Protein AF-A0A170YD38-F1 (afdb_monomer_lite)

Structure (mmCIF, N/CA/C/O backbone):
data_AF-A0A170YD38-F1
#
_entry.id   AF-A0A170YD38-F1
#
loop_
_atom_site.group_PDB
_atom_site.id
_atom_site.type_symbol
_atom_site.label_atom_id
_atom_site.label_alt_id
_atom_site.label_comp_id
_atom_site.label_asym_id
_atom_site.label_entity_id
_atom_site.label_seq_id
_atom_site.pdbx_PDB_ins_code
_atom_site.Cartn_x
_atom_site.Cartn_y
_atom_site.Cartn_z
_atom_site.occupancy
_atom_site.B_iso_or_equiv
_atom_site.auth_seq_id
_atom_site.auth_comp_id
_atom_site.auth_asym_id
_atom_site.auth_atom_id
_atom_site.pdbx_PDB_model_num
ATOM 1 N N . MET A 1 1 ? 5.095 10.620 -11.939 1.00 57.50 1 MET A N 1
ATOM 2 C CA . MET A 1 1 ? 5.294 9.321 -12.625 1.00 57.50 1 MET A CA 1
ATOM 3 C C . MET A 1 1 ? 4.925 9.382 -14.104 1.00 57.50 1 MET A C 1
ATOM 5 O O . MET A 1 1 ? 5.671 8.844 -14.904 1.00 57.50 1 MET A O 1
ATOM 9 N N . MET A 1 2 ? 3.848 10.088 -14.471 1.00 63.25 2 MET A N 1
ATOM 10 C CA . MET A 1 2 ? 3.432 10.281 -15.870 1.00 63.25 2 MET A CA 1
ATOM 11 C C . MET A 1 2 ? 4.512 10.946 -16.748 1.00 63.25 2 MET A C 1
ATOM 13 O O . MET A 1 2 ? 4.689 10.558 -17.889 1.00 63.25 2 MET A O 1
ATOM 17 N N . THR A 1 3 ? 5.311 11.867 -16.200 1.00 78.94 3 THR A N 1
ATOM 18 C CA . THR A 1 3 ? 6.360 12.584 -16.951 1.00 78.94 3 THR A CA 1
ATOM 19 C C . THR A 1 3 ? 7.497 11.691 -17.452 1.00 78.94 3 THR A C 1
ATOM 21 O O . THR A 1 3 ? 7.940 11.867 -18.578 1.00 78.94 3 THR A O 1
ATOM 24 N N . PHE A 1 4 ? 7.947 10.718 -16.652 1.00 82.25 4 PHE A N 1
ATOM 25 C CA . PHE A 1 4 ? 9.007 9.791 -17.064 1.00 82.25 4 PHE A CA 1
ATOM 26 C C . PHE A 1 4 ? 8.512 8.801 -18.119 1.00 82.25 4 PHE A C 1
ATOM 28 O O . PHE A 1 4 ? 9.213 8.553 -19.086 1.00 82.25 4 PHE A O 1
ATOM 35 N N . GLU A 1 5 ? 7.313 8.240 -17.942 1.00 81.56 5 GLU A N 1
ATOM 36 C CA . GLU A 1 5 ? 6.739 7.271 -18.888 1.00 81.56 5 GLU A CA 1
ATOM 37 C C . GLU A 1 5 ? 6.519 7.915 -20.266 1.00 81.56 5 GLU A C 1
ATOM 39 O O . GLU A 1 5 ? 6.901 7.341 -21.283 1.00 81.56 5 GLU A O 1
ATOM 44 N N . THR A 1 6 ? 5.982 9.141 -20.297 1.00 85.75 6 THR A N 1
ATOM 45 C CA . THR A 1 6 ? 5.785 9.900 -21.541 1.00 85.75 6 THR A CA 1
ATOM 46 C C . THR A 1 6 ? 7.111 10.250 -22.215 1.00 85.75 6 THR A C 1
ATOM 48 O O . THR A 1 6 ? 7.261 10.051 -23.419 1.00 85.75 6 THR A O 1
ATOM 51 N N . ASP A 1 7 ? 8.086 10.746 -21.452 1.00 87.50 7 ASP A N 1
ATOM 52 C CA . ASP A 1 7 ? 9.405 11.090 -21.990 1.00 87.50 7 ASP A CA 1
ATOM 53 C C . ASP A 1 7 ? 10.145 9.844 -22.503 1.00 87.50 7 ASP A C 1
ATOM 55 O O . ASP A 1 7 ? 10.695 9.834 -23.605 1.00 87.50 7 ASP A O 1
ATOM 59 N N . PHE A 1 8 ? 10.077 8.742 -21.754 1.00 88.88 8 PHE A N 1
ATOM 60 C CA . PHE A 1 8 ? 10.673 7.468 -22.133 1.00 88.88 8 PHE A CA 1
ATOM 61 C C . PHE A 1 8 ? 10.042 6.877 -23.399 1.00 88.88 8 PHE A C 1
ATOM 63 O O . PHE A 1 8 ? 10.770 6.365 -24.249 1.00 88.88 8 PHE A O 1
ATOM 70 N N . ALA A 1 9 ? 8.720 6.989 -23.570 1.00 88.38 9 ALA A N 1
ATOM 71 C CA . ALA A 1 9 ? 8.040 6.608 -24.807 1.00 88.38 9 ALA A CA 1
ATOM 72 C C . ALA A 1 9 ? 8.548 7.436 -25.999 1.00 88.38 9 ALA A C 1
ATOM 74 O O . ALA A 1 9 ? 9.014 6.871 -26.985 1.00 88.38 9 ALA A O 1
ATOM 75 N N . ALA A 1 10 ? 8.606 8.763 -25.861 1.00 89.75 10 ALA A N 1
ATOM 76 C CA . ALA A 1 10 ? 9.134 9.634 -26.910 1.00 89.75 10 ALA A CA 1
ATOM 77 C C . ALA A 1 10 ? 10.616 9.354 -27.233 1.00 89.75 10 ALA A C 1
ATOM 79 O O . ALA A 1 10 ? 11.068 9.528 -28.365 1.00 89.75 10 ALA A O 1
ATOM 80 N N . HIS A 1 11 ? 11.420 8.963 -26.241 1.00 88.69 11 HIS A N 1
ATOM 81 C CA . HIS A 1 11 ? 12.806 8.540 -26.451 1.00 88.69 11 HIS A CA 1
ATOM 82 C C . HIS A 1 11 ? 12.909 7.182 -27.153 1.00 88.69 11 HIS A C 1
ATOM 84 O O . HIS A 1 11 ? 13.790 7.010 -27.997 1.00 88.69 11 HIS A O 1
ATOM 90 N N . ARG A 1 12 ? 12.017 6.238 -26.840 1.00 91.56 12 ARG A N 1
ATOM 91 C CA . ARG A 1 12 ? 11.933 4.935 -27.508 1.00 91.56 12 ARG A CA 1
ATOM 92 C C . ARG A 1 12 ? 11.621 5.100 -28.993 1.00 91.56 12 ARG A C 1
ATOM 94 O O . ARG A 1 12 ? 12.349 4.534 -29.803 1.00 91.56 12 ARG A O 1
ATOM 101 N N . ASP A 1 13 ? 10.622 5.910 -29.327 1.00 92.75 13 ASP A N 1
ATOM 102 C CA . ASP A 1 13 ? 10.208 6.153 -30.714 1.00 92.75 13 ASP A CA 1
ATOM 103 C C . ASP A 1 13 ? 11.355 6.771 -31.523 1.00 92.75 13 ASP A C 1
ATOM 105 O O . ASP A 1 13 ? 11.766 6.231 -32.546 1.00 92.75 13 ASP A O 1
ATOM 109 N N . ARG A 1 14 ? 12.005 7.808 -30.977 1.00 92.69 14 ARG A N 1
ATOM 110 C CA . ARG A 1 14 ? 13.194 8.419 -31.597 1.00 92.69 14 ARG A CA 1
ATOM 111 C C . ARG A 1 14 ? 14.325 7.420 -31.839 1.00 92.69 14 ARG A C 1
ATOM 113 O O . ARG A 1 14 ? 15.020 7.502 -32.847 1.00 92.69 14 ARG A O 1
ATOM 120 N N . CYS A 1 15 ? 14.561 6.495 -30.912 1.00 92.19 15 CYS A N 1
ATOM 121 C CA . CYS A 1 15 ? 15.596 5.481 -31.099 1.00 92.19 15 CYS A CA 1
ATOM 122 C C . CYS A 1 15 ? 15.209 4.446 -32.158 1.00 92.19 15 CYS A C 1
ATOM 124 O O . CYS A 1 15 ? 16.097 3.978 -32.870 1.00 92.19 15 CYS A O 1
ATOM 126 N N . ALA A 1 16 ? 13.922 4.108 -32.277 1.00 92.88 16 ALA A N 1
ATOM 127 C CA . ALA A 1 16 ? 13.419 3.253 -33.346 1.00 92.88 16 ALA A CA 1
ATOM 128 C C . ALA A 1 16 ? 13.631 3.914 -34.716 1.00 92.88 16 ALA A C 1
ATOM 130 O O . ALA A 1 16 ? 14.197 3.281 -35.606 1.00 92.88 16 ALA A O 1
ATOM 131 N N . ASP A 1 17 ? 13.317 5.207 -34.844 1.00 94.94 17 ASP A N 1
ATOM 132 C CA . ASP A 1 17 ? 13.556 5.982 -36.068 1.00 94.94 17 ASP A CA 1
ATOM 133 C C . ASP A 1 17 ? 15.047 6.020 -36.444 1.00 94.94 17 ASP A C 1
ATOM 135 O O . ASP A 1 17 ? 15.417 5.815 -37.602 1.00 94.94 17 ASP A O 1
ATOM 139 N N . ILE A 1 18 ? 15.931 6.232 -35.459 1.00 93.88 18 ILE A N 1
ATOM 140 C CA . ILE A 1 18 ? 17.389 6.221 -35.666 1.00 93.88 18 ILE A CA 1
ATOM 141 C C . ILE A 1 18 ? 17.870 4.843 -36.136 1.00 93.88 18 ILE A C 1
ATOM 143 O O . ILE A 1 18 ? 18.714 4.768 -3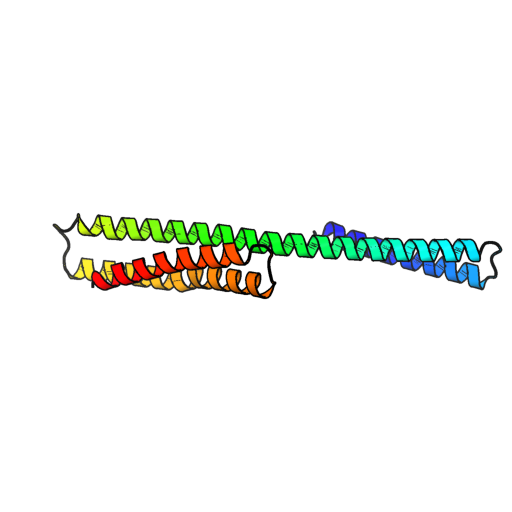7.031 1.00 93.88 18 ILE A O 1
ATOM 147 N N . CYS A 1 19 ? 17.351 3.758 -35.552 1.00 93.38 19 CYS A N 1
ATOM 148 C CA . CYS A 1 19 ? 17.713 2.403 -35.968 1.00 93.38 19 CYS A CA 1
ATOM 149 C C . CYS A 1 19 ? 17.228 2.112 -37.395 1.00 93.38 19 CYS A C 1
ATOM 151 O O . CYS A 1 19 ? 18.017 1.627 -38.200 1.00 93.38 19 CYS A O 1
ATOM 153 N N . ALA A 1 20 ? 15.998 2.498 -37.747 1.00 94.69 20 ALA A N 1
ATOM 154 C CA . ALA A 1 20 ? 15.450 2.333 -39.096 1.00 94.69 20 ALA A CA 1
ATOM 155 C C . ALA A 1 20 ? 16.240 3.128 -40.157 1.00 94.69 20 ALA A C 1
ATOM 157 O O . ALA A 1 20 ? 16.533 2.634 -41.253 1.00 94.69 20 ALA A O 1
ATOM 158 N N . ALA A 1 21 ? 16.656 4.353 -39.823 1.00 94.69 21 ALA A N 1
ATOM 159 C CA . ALA A 1 21 ? 17.553 5.136 -40.670 1.00 94.69 21 ALA A CA 1
ATOM 160 C C . ALA A 1 21 ? 18.933 4.463 -40.812 1.00 94.69 21 ALA A C 1
ATOM 162 O O . ALA A 1 21 ? 19.493 4.413 -41.908 1.00 94.69 21 ALA A O 1
ATOM 163 N N . GLY A 1 22 ? 19.467 3.903 -39.722 1.00 93.81 22 GLY A N 1
ATOM 164 C CA . GLY A 1 22 ? 20.710 3.131 -39.723 1.00 93.81 22 GLY A CA 1
ATOM 165 C C . GLY A 1 22 ? 20.642 1.890 -40.618 1.00 93.81 22 GLY A C 1
ATOM 166 O O . GLY A 1 22 ? 21.544 1.665 -41.423 1.00 93.81 22 GLY A O 1
ATOM 167 N N . GLU A 1 23 ? 19.551 1.131 -40.546 1.00 93.69 23 GLU A N 1
ATOM 168 C CA . GLU A 1 23 ? 19.288 -0.032 -41.403 1.00 93.69 23 GLU A CA 1
ATOM 169 C C . GLU A 1 23 ? 19.236 0.351 -42.886 1.00 93.69 23 GLU A C 1
ATOM 171 O O . GLU A 1 23 ? 19.821 -0.335 -43.726 1.00 93.69 23 GLU A O 1
ATOM 176 N N . SER A 1 24 ? 18.630 1.496 -43.209 1.00 95.56 24 SER A N 1
ATOM 177 C CA . SER A 1 24 ? 18.599 2.024 -44.578 1.00 95.56 24 SER A CA 1
ATOM 178 C C . SER A 1 24 ? 20.005 2.349 -45.107 1.00 95.56 24 SER A C 1
ATOM 180 O O . SER A 1 24 ? 20.323 2.047 -46.259 1.00 95.56 24 SER A O 1
ATOM 182 N N . LEU A 1 25 ? 20.885 2.911 -44.268 1.00 94.06 25 LEU A N 1
ATOM 183 C CA . LEU A 1 25 ? 22.288 3.168 -44.628 1.00 94.06 25 LEU A CA 1
ATOM 184 C C . LEU A 1 25 ? 23.080 1.869 -44.829 1.00 94.06 25 LEU A C 1
ATOM 186 O O . LEU A 1 25 ? 23.905 1.783 -45.741 1.00 94.06 25 LEU A O 1
ATOM 190 N N . ILE A 1 26 ? 22.824 0.852 -44.005 1.00 93.81 26 ILE A N 1
ATOM 191 C CA . ILE A 1 26 ? 23.432 -0.476 -44.151 1.00 93.81 26 ILE A CA 1
ATOM 192 C C . ILE A 1 26 ? 22.991 -1.116 -45.476 1.00 93.81 26 ILE A C 1
ATOM 194 O O . ILE A 1 26 ? 23.836 -1.600 -46.231 1.00 93.81 26 ILE A O 1
ATOM 198 N N . ALA A 1 27 ? 21.697 -1.049 -45.809 1.00 93.81 27 ALA A N 1
ATOM 199 C CA . ALA A 1 27 ? 21.154 -1.555 -47.071 1.00 93.81 27 ALA A CA 1
ATOM 200 C C . ALA A 1 27 ? 21.757 -0.848 -48.300 1.00 93.81 27 ALA A C 1
ATOM 202 O O . ALA A 1 27 ? 22.013 -1.485 -49.323 1.00 93.81 27 ALA A O 1
ATOM 203 N N . ALA A 1 28 ? 22.075 0.445 -48.178 1.00 94.88 28 ALA A N 1
ATOM 204 C CA . ALA A 1 28 ? 22.780 1.226 -49.195 1.00 94.88 28 ALA A CA 1
ATOM 205 C C . ALA A 1 28 ? 24.293 0.919 -49.298 1.00 94.88 28 ALA A C 1
ATOM 207 O O . ALA A 1 28 ? 25.014 1.634 -49.993 1.00 94.88 28 ALA A O 1
ATOM 208 N N . LYS A 1 29 ? 24.786 -0.135 -48.627 1.00 92.25 29 LYS A N 1
ATOM 209 C CA . LYS A 1 29 ? 26.201 -0.552 -48.585 1.00 92.25 29 LYS A CA 1
ATOM 210 C C . LYS A 1 29 ? 27.143 0.548 -48.079 1.00 92.25 29 LYS A C 1
ATOM 212 O O . LYS A 1 29 ? 28.238 0.737 -48.609 1.00 92.25 29 LYS A O 1
ATOM 217 N N . ASN A 1 30 ? 26.728 1.279 -47.043 1.00 91.56 30 ASN A N 1
ATOM 218 C CA . ASN A 1 30 ? 27.585 2.272 -46.404 1.00 91.56 30 ASN A CA 1
ATOM 219 C C . ASN A 1 30 ? 28.895 1.638 -45.887 1.00 91.56 30 ASN A C 1
ATOM 221 O O . ASN A 1 30 ? 28.888 0.561 -45.295 1.00 91.56 30 ASN A O 1
ATOM 225 N N . HIS A 1 31 ? 30.017 2.342 -46.055 1.00 92.31 31 HIS A N 1
ATOM 226 C CA . HIS A 1 31 ? 31.357 1.860 -45.692 1.00 92.31 31 HIS A CA 1
ATOM 227 C C . HIS A 1 31 ? 31.548 1.670 -44.172 1.00 92.31 31 HIS A C 1
ATOM 229 O O . HIS A 1 31 ? 32.524 1.063 -43.739 1.00 92.31 31 HIS A O 1
ATOM 235 N N . HIS A 1 32 ? 30.616 2.174 -43.357 1.00 93.81 32 HIS A N 1
ATOM 236 C CA . HIS A 1 32 ? 30.588 2.040 -41.902 1.00 93.81 32 HIS A CA 1
ATOM 237 C C . HIS A 1 32 ? 29.437 1.151 -41.399 1.00 93.81 32 HIS A C 1
ATOM 239 O O . HIS A 1 32 ? 29.051 1.273 -40.235 1.00 93.81 32 HIS A O 1
ATOM 245 N N . ALA A 1 33 ? 28.881 0.271 -42.243 1.00 93.75 33 ALA A N 1
ATOM 246 C CA . ALA A 1 33 ? 27.737 -0.584 -41.911 1.00 93.75 33 ALA A CA 1
ATOM 247 C C . ALA A 1 33 ? 27.886 -1.329 -40.569 1.00 93.75 33 ALA A C 1
ATOM 249 O O . ALA A 1 33 ? 26.967 -1.299 -39.751 1.00 93.75 33 ALA A O 1
ATOM 250 N N . ASP A 1 34 ? 29.059 -1.906 -40.295 1.00 93.56 34 ASP A N 1
ATOM 251 C CA . ASP A 1 34 ? 29.325 -2.622 -39.039 1.00 93.56 34 ASP A CA 1
ATOM 252 C C . ASP A 1 34 ? 29.233 -1.703 -37.814 1.00 93.56 34 ASP A C 1
ATOM 254 O O . ASP A 1 34 ? 28.619 -2.049 -36.806 1.00 93.56 34 ASP A O 1
ATOM 258 N N . SER A 1 35 ? 29.792 -0.493 -37.913 1.00 95.75 35 SER A N 1
ATOM 259 C CA . SER A 1 35 ? 29.743 0.507 -36.841 1.00 95.75 35 SER A CA 1
ATOM 260 C C . SER A 1 35 ? 28.314 1.005 -36.604 1.00 95.75 35 SER A C 1
ATOM 262 O O . SER A 1 35 ? 27.879 1.129 -35.459 1.00 95.75 35 SER A O 1
ATOM 264 N N . ILE A 1 36 ? 27.551 1.242 -37.678 1.00 94.12 36 ILE A N 1
ATOM 265 C CA . ILE A 1 36 ? 26.138 1.639 -37.597 1.00 94.12 36 ILE A CA 1
ATOM 266 C C . ILE A 1 36 ? 25.321 0.539 -36.911 1.00 94.12 36 ILE A C 1
ATOM 268 O O . ILE A 1 36 ? 24.595 0.829 -35.959 1.00 94.12 36 ILE A O 1
ATOM 272 N N . SER A 1 37 ? 25.494 -0.716 -37.333 1.00 94.50 37 SER A N 1
ATOM 273 C CA . SER A 1 37 ? 24.812 -1.879 -36.755 1.00 94.50 37 SER A CA 1
ATOM 274 C C . SER A 1 37 ? 25.121 -2.032 -35.263 1.00 94.50 37 SER A C 1
ATOM 276 O O . SER A 1 37 ? 24.212 -2.082 -34.431 1.00 94.50 37 SER A O 1
ATOM 278 N N . GLN A 1 38 ? 26.406 -1.983 -34.890 1.00 96.00 38 GLN A N 1
ATOM 279 C CA . GLN A 1 38 ? 26.830 -2.060 -33.491 1.00 96.00 38 GLN A CA 1
ATOM 280 C C . GLN A 1 38 ? 26.236 -0.936 -32.636 1.00 96.00 38 GLN A C 1
ATOM 282 O O . GLN A 1 38 ? 25.798 -1.185 -31.512 1.00 96.00 38 GLN A O 1
ATOM 287 N N . ARG A 1 39 ? 26.187 0.300 -33.147 1.00 95.31 39 ARG A N 1
ATOM 288 C CA . ARG A 1 39 ? 25.604 1.435 -32.415 1.00 95.31 39 ARG A CA 1
ATOM 289 C C . ARG A 1 39 ? 24.091 1.301 -32.243 1.00 95.31 39 ARG A C 1
ATOM 291 O O . ARG A 1 39 ? 23.600 1.615 -31.160 1.00 95.31 39 ARG A O 1
ATOM 298 N N . CYS A 1 40 ? 23.371 0.814 -33.256 1.00 94.00 40 CYS A N 1
ATOM 299 C CA . CYS A 1 40 ? 21.932 0.546 -33.157 1.00 94.00 40 CYS A CA 1
ATOM 300 C C . CYS A 1 40 ? 21.649 -0.532 -32.104 1.00 94.00 40 CYS A C 1
ATOM 302 O O . CYS A 1 40 ? 20.838 -0.318 -31.204 1.00 94.00 40 CYS A O 1
ATOM 304 N N . LEU A 1 41 ? 22.400 -1.637 -32.134 1.00 94.19 41 LEU A N 1
ATOM 305 C CA . LEU A 1 41 ? 22.281 -2.706 -31.142 1.00 94.19 41 LEU A CA 1
ATOM 306 C C . LEU A 1 41 ? 22.580 -2.206 -29.718 1.00 94.19 41 LEU A C 1
ATOM 308 O O . LEU A 1 41 ? 21.835 -2.484 -28.780 1.00 94.19 41 LEU A O 1
ATOM 312 N N . GLN A 1 42 ? 23.647 -1.420 -29.539 1.00 95.31 42 GLN A N 1
ATOM 313 C CA . GLN A 1 42 ? 23.970 -0.817 -28.242 1.00 95.31 42 GLN A CA 1
ATOM 314 C C . GLN A 1 42 ? 22.857 0.105 -27.732 1.00 95.31 42 GLN A C 1
ATOM 316 O O . GLN A 1 42 ? 22.586 0.125 -26.529 1.00 95.31 42 GLN A O 1
ATOM 321 N N . LEU A 1 43 ? 22.228 0.881 -28.617 1.00 93.81 43 LEU A N 1
ATOM 322 C CA . LEU A 1 43 ? 21.127 1.772 -28.264 1.00 93.81 43 LEU A CA 1
ATOM 323 C C . LEU A 1 43 ? 19.896 0.982 -27.804 1.00 93.81 43 LEU A C 1
ATOM 325 O O . LEU A 1 43 ? 19.337 1.291 -26.751 1.00 93.81 43 LEU A O 1
ATOM 329 N N . GLN A 1 44 ? 19.529 -0.068 -28.541 1.00 91.81 44 GLN A N 1
ATOM 330 C CA . GLN A 1 44 ? 18.417 -0.958 -28.197 1.00 91.81 44 GLN A CA 1
ATOM 331 C C . GLN A 1 44 ? 18.642 -1.639 -26.840 1.00 91.81 44 GLN A C 1
ATOM 333 O O . GLN A 1 44 ? 17.787 -1.546 -25.960 1.00 91.81 44 GLN A O 1
ATOM 338 N N . ASN A 1 45 ? 19.834 -2.200 -26.612 1.00 94.50 45 ASN A N 1
ATOM 339 C CA . ASN A 1 45 ? 20.189 -2.836 -25.339 1.00 94.50 45 ASN A CA 1
ATOM 340 C C . ASN A 1 45 ? 20.118 -1.856 -24.154 1.00 94.50 45 ASN A C 1
ATOM 342 O O . ASN A 1 45 ? 19.642 -2.200 -23.069 1.00 94.50 45 ASN A O 1
ATOM 346 N N . LYS A 1 46 ? 20.579 -0.610 -24.339 1.00 94.00 46 LYS A N 1
ATOM 347 C CA . LYS A 1 46 ? 20.495 0.429 -23.298 1.00 94.00 46 LYS A CA 1
ATOM 348 C C . LYS A 1 46 ? 19.048 0.809 -22.989 1.00 94.00 46 LYS A C 1
ATOM 350 O O . LYS A 1 46 ? 18.715 0.974 -21.816 1.00 94.00 46 LYS A O 1
ATOM 355 N N . LEU A 1 47 ? 18.199 0.932 -24.010 1.00 93.19 47 LEU A N 1
ATOM 356 C CA . LEU A 1 47 ? 16.778 1.221 -23.826 1.00 93.19 47 LEU A CA 1
ATOM 357 C C . LEU A 1 47 ? 16.045 0.094 -23.106 1.00 93.19 47 LEU A C 1
ATOM 359 O O . LEU A 1 47 ? 15.264 0.366 -22.198 1.00 93.19 47 LEU A O 1
ATOM 363 N N . GLU A 1 48 ? 16.303 -1.158 -23.475 1.00 92.38 48 GLU A N 1
ATOM 364 C CA . GLU A 1 48 ? 15.707 -2.314 -22.809 1.00 92.38 48 GLU A CA 1
ATOM 365 C C . GLU A 1 48 ? 16.124 -2.376 -21.334 1.00 92.38 48 GLU A C 1
ATOM 367 O O . GLU A 1 48 ? 15.277 -2.487 -20.445 1.00 92.38 48 GLU A O 1
ATOM 372 N N . SER A 1 49 ? 17.419 -2.204 -21.056 1.00 94.31 49 SER A N 1
ATOM 373 C CA . SER A 1 49 ? 17.941 -2.136 -19.689 1.00 94.31 49 SER A CA 1
ATOM 374 C C . SER A 1 49 ? 17.269 -1.025 -18.876 1.00 94.31 49 SER A C 1
ATOM 376 O O . SER A 1 49 ? 16.783 -1.269 -17.767 1.00 94.31 49 SER A O 1
ATOM 378 N N . LEU A 1 50 ? 17.147 0.180 -19.444 1.00 92.62 50 LEU A N 1
ATOM 379 C CA . LEU A 1 50 ? 16.470 1.300 -18.791 1.00 92.62 50 LEU A CA 1
ATOM 380 C C . LEU A 1 50 ? 14.980 1.011 -18.547 1.00 92.62 50 LEU A C 1
ATOM 382 O O . LEU A 1 50 ? 14.484 1.289 -17.454 1.00 92.62 50 LEU A O 1
ATOM 386 N N . SER A 1 51 ? 14.290 0.401 -19.516 1.00 91.75 51 SER A N 1
ATOM 387 C CA . SER A 1 51 ? 12.891 -0.035 -19.394 1.00 91.75 51 SER A CA 1
ATOM 388 C C . SER A 1 51 ? 12.717 -0.987 -18.211 1.00 91.75 51 SER A C 1
ATOM 390 O O . SER A 1 51 ? 11.831 -0.805 -17.375 1.00 91.75 51 SER A O 1
ATOM 392 N N . ASN A 1 52 ? 13.605 -1.976 -18.103 1.00 93.62 52 ASN A N 1
ATOM 393 C CA . ASN A 1 52 ? 13.584 -2.973 -17.041 1.00 93.62 52 ASN A CA 1
ATOM 394 C C . ASN A 1 52 ? 13.873 -2.352 -15.666 1.00 93.62 52 ASN A C 1
ATOM 396 O O . ASN A 1 52 ? 13.195 -2.674 -14.687 1.00 93.62 52 ASN A O 1
ATOM 400 N N . LEU A 1 53 ? 14.841 -1.432 -15.573 1.00 94.38 53 LEU A N 1
ATOM 401 C CA . LEU A 1 53 ? 15.124 -0.696 -14.337 1.00 94.38 53 LEU A CA 1
ATOM 402 C C . LEU A 1 53 ? 13.935 0.171 -13.906 1.00 94.38 53 LEU A C 1
ATOM 404 O O . LEU A 1 53 ? 13.571 0.173 -12.727 1.00 94.38 53 LEU A O 1
ATOM 408 N N . ALA A 1 54 ? 13.318 0.886 -14.846 1.00 91.50 54 ALA A N 1
ATOM 409 C CA . ALA A 1 54 ? 12.162 1.731 -14.577 1.00 91.50 54 ALA A CA 1
ATOM 410 C C . ALA A 1 54 ? 10.958 0.912 -14.095 1.00 91.50 54 ALA A C 1
ATOM 412 O O . ALA A 1 54 ? 10.357 1.259 -13.076 1.00 91.50 54 ALA A O 1
ATOM 413 N N . ALA A 1 55 ? 10.660 -0.210 -14.756 1.00 91.75 55 ALA A N 1
ATOM 414 C CA . ALA A 1 55 ? 9.592 -1.123 -14.359 1.00 91.75 55 ALA A CA 1
ATOM 415 C C . ALA A 1 55 ? 9.822 -1.694 -12.949 1.00 91.75 55 ALA A C 1
ATOM 417 O O . ALA A 1 55 ? 8.922 -1.661 -12.110 1.00 91.75 55 ALA A O 1
ATOM 418 N N . ARG A 1 56 ? 11.052 -2.130 -12.639 1.00 94.19 56 ARG A N 1
ATOM 419 C CA . ARG A 1 56 ? 11.418 -2.603 -11.290 1.00 94.19 56 ARG A CA 1
ATOM 420 C C . ARG A 1 56 ? 11.255 -1.512 -10.235 1.00 94.19 56 ARG A C 1
ATOM 422 O O . ARG A 1 56 ? 10.726 -1.774 -9.156 1.00 94.19 56 ARG A O 1
ATOM 429 N N . ARG A 1 57 ? 11.691 -0.284 -10.530 1.00 94.06 57 ARG A N 1
ATOM 430 C CA . ARG A 1 57 ? 11.527 0.859 -9.621 1.00 94.06 57 ARG A CA 1
ATOM 431 C C . ARG A 1 57 ? 10.051 1.177 -9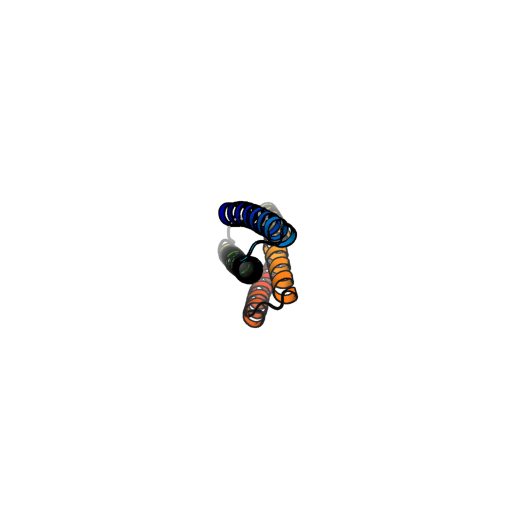.390 1.00 94.06 57 ARG A C 1
ATOM 433 O O . ARG A 1 57 ? 9.664 1.410 -8.251 1.00 94.06 57 ARG A O 1
ATOM 440 N N . LYS A 1 58 ? 9.238 1.166 -10.449 1.00 92.38 58 LYS A N 1
ATOM 441 C CA . LYS A 1 58 ? 7.787 1.371 -10.381 1.00 92.38 58 LYS A CA 1
ATOM 442 C C . LYS A 1 58 ? 7.115 0.336 -9.490 1.00 92.38 58 LYS A C 1
ATOM 444 O O . LYS A 1 58 ? 6.404 0.728 -8.574 1.00 92.38 58 LYS A O 1
ATOM 449 N N . ALA A 1 59 ? 7.405 -0.946 -9.710 1.00 91.81 59 ALA A N 1
ATOM 450 C CA . ALA A 1 59 ? 6.867 -2.031 -8.897 1.00 91.81 59 ALA A CA 1
ATOM 451 C C . ALA A 1 59 ? 7.199 -1.837 -7.408 1.00 91.81 59 ALA A C 1
ATOM 453 O O . ALA A 1 59 ? 6.291 -1.826 -6.587 1.00 91.81 59 ALA A O 1
ATOM 454 N N . ARG A 1 60 ? 8.467 -1.559 -7.068 1.00 92.56 60 ARG A N 1
ATOM 455 C CA . ARG A 1 60 ? 8.885 -1.302 -5.675 1.00 92.56 60 ARG A CA 1
ATOM 456 C C . ARG A 1 60 ? 8.198 -0.093 -5.040 1.00 92.56 60 ARG A C 1
ATOM 458 O O . ARG A 1 60 ? 7.888 -0.122 -3.857 1.00 92.56 60 ARG A O 1
ATOM 465 N N . LEU A 1 61 ? 7.985 0.981 -5.800 1.00 94.12 61 LEU A N 1
ATOM 466 C CA . LEU A 1 61 ? 7.284 2.164 -5.294 1.00 94.12 61 LEU A CA 1
ATOM 467 C C . LEU A 1 61 ? 5.804 1.877 -5.037 1.00 94.12 61 LEU A C 1
ATOM 469 O O . LEU A 1 61 ? 5.273 2.328 -4.028 1.00 94.12 61 LEU A O 1
ATOM 473 N N . MET A 1 62 ? 5.146 1.137 -5.931 1.00 93.19 62 MET A N 1
ATOM 474 C CA . MET A 1 62 ? 3.747 0.740 -5.752 1.00 93.19 62 MET A CA 1
ATOM 475 C C . MET A 1 62 ? 3.583 -0.189 -4.547 1.00 93.19 62 MET A C 1
ATOM 477 O O . MET A 1 62 ? 2.699 0.035 -3.727 1.00 93.19 62 MET A O 1
ATOM 481 N N . ASP A 1 63 ? 4.477 -1.166 -4.415 1.00 93.81 63 ASP A N 1
ATOM 482 C CA . ASP A 1 63 ? 4.536 -2.106 -3.297 1.00 93.81 63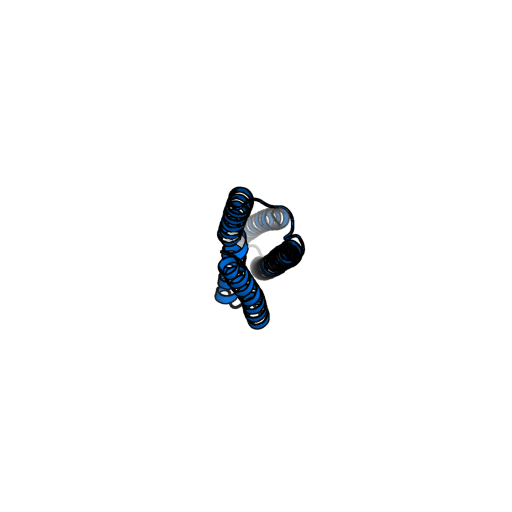 ASP A CA 1
ATOM 483 C C . ASP A 1 63 ? 4.720 -1.377 -1.951 1.00 93.81 63 ASP A C 1
ATOM 485 O O . ASP A 1 63 ? 3.900 -1.500 -1.039 1.00 93.81 63 ASP A O 1
ATOM 489 N N . ASN A 1 64 ? 5.709 -0.479 -1.871 1.00 94.00 64 ASN A N 1
ATOM 490 C CA . ASN A 1 64 ? 5.940 0.335 -0.679 1.00 94.00 64 ASN A CA 1
ATOM 491 C C . ASN A 1 64 ? 4.771 1.286 -0.370 1.00 94.00 64 ASN A C 1
ATOM 493 O O . ASN A 1 64 ? 4.405 1.456 0.792 1.00 94.00 64 ASN A O 1
ATOM 497 N N . SER A 1 65 ? 4.161 1.886 -1.395 1.00 95.88 65 SER A N 1
ATOM 498 C CA . SER A 1 65 ? 2.987 2.747 -1.226 1.00 95.88 65 SER A CA 1
ATOM 499 C C . SER A 1 65 ? 1.803 1.977 -0.641 1.00 95.88 65 SER A C 1
ATOM 501 O O . SER A 1 65 ? 1.123 2.501 0.239 1.00 95.88 65 SER A O 1
ATOM 503 N N . ALA A 1 66 ? 1.554 0.751 -1.107 1.00 95.75 66 ALA A N 1
ATOM 504 C CA . ALA A 1 66 ? 0.489 -0.098 -0.583 1.00 95.75 66 ALA A CA 1
ATOM 505 C C . ALA A 1 66 ? 0.754 -0.486 0.882 1.00 95.75 66 ALA A C 1
ATOM 507 O O . ALA A 1 66 ? -0.150 -0.417 1.715 1.00 95.75 66 ALA A O 1
ATOM 508 N N . TYR A 1 67 ? 2.005 -0.799 1.229 1.00 97.31 67 TYR A N 1
ATOM 509 C CA . TYR A 1 67 ? 2.398 -1.067 2.613 1.00 97.31 67 TYR A CA 1
ATOM 510 C C . TYR A 1 67 ? 2.183 0.137 3.539 1.00 97.31 67 TYR A C 1
ATOM 512 O O . TYR A 1 67 ? 1.592 -0.001 4.610 1.00 97.31 67 TYR A O 1
ATOM 520 N N . LEU A 1 68 ? 2.610 1.334 3.126 1.00 96.94 68 LEU A N 1
ATOM 521 C CA . LEU A 1 68 ? 2.394 2.555 3.907 1.00 96.94 68 LEU A CA 1
ATOM 522 C C . LEU A 1 68 ? 0.904 2.880 4.058 1.00 96.94 68 LEU A C 1
ATOM 524 O O . LEU A 1 68 ? 0.477 3.320 5.125 1.00 96.94 68 LEU A O 1
ATOM 528 N N . GLN A 1 69 ? 0.101 2.620 3.024 1.00 97.38 69 GLN A N 1
ATOM 529 C CA . GLN A 1 69 ? -1.348 2.771 3.099 1.00 97.38 69 GLN A CA 1
ATOM 530 C C . GLN A 1 69 ? -1.965 1.814 4.127 1.00 97.38 69 GLN A C 1
ATOM 532 O O . GLN A 1 69 ? -2.788 2.253 4.929 1.00 97.38 69 GLN A O 1
ATOM 537 N N . PHE A 1 70 ? -1.557 0.541 4.139 1.00 98.12 70 PHE A N 1
ATOM 538 C CA . PHE A 1 70 ? -1.982 -0.421 5.158 1.00 98.12 70 PHE A CA 1
ATOM 539 C C . PHE A 1 70 ? -1.621 0.061 6.567 1.00 98.12 70 PHE A C 1
ATOM 541 O O . PHE A 1 70 ? -2.486 0.083 7.438 1.00 98.12 70 PHE A O 1
ATOM 548 N N . MET A 1 71 ? -0.375 0.493 6.776 1.00 97.50 71 MET A N 1
ATOM 549 C CA . MET A 1 71 ? 0.107 0.976 8.073 1.00 97.50 71 MET A CA 1
ATOM 550 C C . MET A 1 71 ? -0.723 2.153 8.584 1.00 97.50 71 MET A C 1
ATOM 552 O O . MET A 1 71 ? -1.249 2.098 9.691 1.00 97.50 71 MET A O 1
ATOM 556 N N . TRP A 1 72 ? -0.920 3.169 7.743 1.00 97.31 72 TRP A N 1
ATOM 557 C CA . TRP A 1 72 ? -1.730 4.328 8.101 1.00 97.31 72 TRP A CA 1
ATOM 558 C C . TRP A 1 72 ? -3.187 3.950 8.398 1.00 97.31 72 TRP A C 1
ATOM 560 O O . TRP A 1 72 ? -3.772 4.430 9.366 1.00 97.31 72 TRP A O 1
ATOM 570 N N . LYS A 1 73 ? -3.790 3.068 7.592 1.00 96.12 73 LYS A N 1
ATOM 571 C CA . LYS A 1 73 ? -5.161 2.603 7.837 1.00 96.12 73 LYS A CA 1
ATOM 572 C C . LYS A 1 73 ? -5.274 1.800 9.133 1.00 96.12 73 LYS A C 1
ATOM 574 O O . LYS A 1 73 ? -6.264 1.962 9.841 1.00 96.12 73 LYS A O 1
ATOM 579 N N . ALA A 1 74 ? -4.278 0.979 9.457 1.00 97.06 74 ALA A N 1
ATOM 580 C CA . ALA A 1 74 ? -4.218 0.272 10.731 1.00 97.06 74 ALA A CA 1
ATOM 581 C C . ALA A 1 74 ? -4.133 1.257 11.908 1.00 97.06 74 ALA A C 1
ATOM 583 O O . ALA A 1 74 ? -4.908 1.115 12.847 1.00 97.06 74 ALA A O 1
ATOM 584 N N . ASP A 1 75 ? -3.299 2.301 11.821 1.00 96.69 75 ASP A N 1
ATOM 585 C CA . ASP A 1 75 ? -3.215 3.352 12.849 1.00 96.69 75 ASP A CA 1
ATOM 586 C C . ASP A 1 75 ? -4.568 4.062 13.057 1.00 96.69 75 ASP A C 1
ATOM 588 O O . ASP A 1 75 ? -5.003 4.273 14.190 1.00 96.69 75 ASP A O 1
ATOM 592 N N . VAL A 1 76 ? -5.273 4.395 11.967 1.00 95.44 76 VAL A N 1
ATOM 593 C CA . VAL A 1 76 ? -6.617 5.002 12.029 1.00 95.44 76 VAL A CA 1
ATOM 594 C C . VAL A 1 76 ? -7.603 4.079 12.746 1.00 95.44 76 VAL A C 1
ATOM 596 O O . VAL A 1 76 ? -8.380 4.539 13.583 1.00 95.44 76 VAL A O 1
ATOM 599 N N . VAL A 1 77 ? -7.561 2.778 12.447 1.00 95.50 77 VAL A N 1
ATOM 600 C CA . VAL A 1 77 ? -8.407 1.783 13.113 1.00 95.50 77 VAL A CA 1
ATOM 601 C C . VAL A 1 77 ? -8.071 1.650 14.592 1.00 95.50 77 VAL A C 1
ATOM 603 O O . VAL A 1 77 ? -8.976 1.658 15.422 1.00 95.50 77 VAL A O 1
ATOM 606 N N . GLU A 1 78 ? -6.791 1.575 14.939 1.00 94.69 78 GLU A N 1
ATOM 607 C CA . GLU A 1 78 ? -6.340 1.486 16.328 1.00 94.69 78 GLU A CA 1
ATOM 608 C C . GLU A 1 78 ? -6.779 2.703 17.150 1.00 94.69 78 GLU A C 1
ATOM 610 O O . GLU A 1 78 ? -7.261 2.532 18.272 1.00 94.69 78 GLU A O 1
ATOM 615 N N . SER A 1 79 ? -6.662 3.911 16.588 1.00 95.38 79 SER A N 1
ATOM 616 C CA . SER A 1 79 ? -7.122 5.146 17.233 1.00 95.38 79 SER A CA 1
ATOM 617 C C . SER A 1 79 ? -8.628 5.123 17.457 1.00 95.38 79 SER A C 1
ATOM 619 O O . SER A 1 79 ? -9.090 5.376 18.566 1.00 95.38 79 SER A O 1
ATOM 621 N N . TRP A 1 80 ? -9.397 4.766 16.427 1.00 94.50 80 TRP A N 1
ATOM 622 C CA . TRP A 1 80 ? -10.851 4.720 16.530 1.00 94.50 80 TRP A CA 1
ATOM 623 C C . TRP A 1 80 ? -11.312 3.708 17.583 1.00 94.50 80 TRP A C 1
ATOM 625 O O . TRP A 1 80 ? -12.194 4.001 18.389 1.00 94.50 80 TRP A O 1
ATOM 635 N N . VAL A 1 81 ? -10.687 2.525 17.621 1.00 93.12 81 VAL A N 1
ATOM 636 C CA . VAL A 1 81 ? -10.985 1.503 18.632 1.00 93.12 81 VAL A CA 1
ATOM 637 C C . VAL A 1 81 ? -10.654 2.019 20.029 1.00 93.12 81 VAL A C 1
ATOM 639 O O . VAL A 1 81 ? -11.481 1.875 20.924 1.00 93.12 81 VAL A O 1
ATOM 642 N N . ALA A 1 82 ? -9.504 2.670 20.221 1.00 93.06 82 ALA A N 1
ATOM 643 C CA . ALA A 1 82 ? -9.123 3.239 21.515 1.00 93.06 82 ALA A CA 1
ATOM 644 C C . ALA A 1 82 ? -10.101 4.329 21.999 1.00 93.06 82 ALA A C 1
ATOM 646 O O . ALA A 1 82 ? -10.454 4.368 23.184 1.00 93.06 82 ALA A O 1
ATOM 647 N N . ASP A 1 83 ? -10.585 5.178 21.090 1.00 92.81 83 ASP A N 1
ATOM 648 C CA . ASP A 1 83 ? -11.589 6.199 21.399 1.00 92.81 83 ASP A CA 1
ATOM 649 C C . ASP A 1 83 ? -12.907 5.556 21.848 1.00 92.81 83 ASP A C 1
ATOM 651 O O . ASP A 1 83 ? -13.505 5.968 22.847 1.00 92.81 83 ASP A O 1
ATOM 655 N N . LYS A 1 84 ? -13.347 4.496 21.155 1.00 90.75 84 LYS A N 1
ATOM 656 C CA . LYS A 1 84 ? -14.548 3.750 21.545 1.00 90.75 84 LYS A CA 1
ATOM 657 C C . LYS A 1 84 ? -14.368 3.021 22.868 1.00 90.75 84 LYS A C 1
ATOM 659 O O . LYS A 1 84 ? -15.232 3.171 23.721 1.00 90.75 84 LYS A O 1
ATOM 664 N N . GLU A 1 85 ? -13.256 2.322 23.087 1.00 89.44 85 GLU A N 1
ATOM 665 C CA . GLU A 1 85 ? -12.932 1.677 24.372 1.00 89.44 85 GLU A CA 1
ATOM 666 C C . GLU A 1 85 ? -13.004 2.680 25.540 1.00 89.44 85 GLU A C 1
ATOM 668 O O . GLU A 1 85 ? -13.530 2.370 26.611 1.00 89.44 85 GLU A O 1
ATOM 673 N N . THR A 1 86 ? -12.519 3.907 25.327 1.00 88.31 86 THR A N 1
ATOM 674 C CA . THR A 1 86 ? -12.572 4.984 26.327 1.00 88.31 86 THR A CA 1
ATOM 675 C C . THR A 1 86 ? -14.003 5.457 26.580 1.00 88.31 86 THR A C 1
ATOM 677 O O . THR A 1 86 ? -14.389 5.621 27.737 1.00 88.31 86 THR A O 1
ATOM 680 N N . HIS A 1 87 ? -14.803 5.624 25.524 1.00 84.50 87 HIS A N 1
ATOM 681 C CA . HIS A 1 87 ? -16.213 6.004 25.632 1.00 84.50 87 HIS A CA 1
ATOM 682 C C . HIS A 1 87 ? -17.052 4.948 26.367 1.00 84.50 87 HIS A C 1
ATOM 684 O O . HIS A 1 87 ? -17.857 5.295 27.230 1.00 84.50 87 HIS A O 1
ATOM 690 N N . ILE A 1 88 ? -16.822 3.658 26.080 1.00 81.44 88 ILE A N 1
ATOM 691 C CA . ILE A 1 88 ? -17.462 2.552 26.806 1.00 81.44 88 ILE A CA 1
ATOM 692 C C . ILE A 1 88 ? -17.171 2.672 28.300 1.00 81.44 88 ILE A C 1
ATOM 694 O O . ILE A 1 88 ? -18.092 2.668 29.112 1.00 81.44 88 ILE A O 1
ATOM 698 N N . ARG A 1 89 ? -15.890 2.832 28.645 1.00 79.69 89 ARG A N 1
ATOM 699 C CA . ARG A 1 89 ? -15.440 2.924 30.031 1.00 79.69 89 ARG A CA 1
ATOM 700 C C . ARG A 1 89 ? -16.018 4.145 30.746 1.00 79.69 89 ARG A C 1
ATOM 702 O O . ARG A 1 89 ? -16.391 4.026 31.903 1.00 79.69 89 ARG A O 1
ATOM 709 N N . SER A 1 90 ? -16.090 5.313 30.102 1.00 74.94 90 SER A N 1
ATOM 710 C CA . SER A 1 90 ? -16.619 6.529 30.738 1.00 74.94 90 SER A CA 1
ATOM 711 C C . SER A 1 90 ? -18.114 6.447 31.044 1.00 74.94 90 SER A C 1
ATOM 713 O O . SER A 1 90 ? -18.546 6.934 32.088 1.00 74.94 90 SER A O 1
ATOM 715 N N . ASP A 1 91 ? -18.895 5.818 30.164 1.00 67.88 91 ASP A N 1
ATOM 716 C CA . ASP A 1 91 ? -20.347 5.700 30.333 1.00 67.88 91 ASP A CA 1
ATOM 717 C C . ASP A 1 91 ? -20.726 4.785 31.512 1.00 67.88 91 ASP A C 1
ATOM 719 O O . ASP A 1 91 ? -21.742 5.020 32.167 1.00 67.88 91 ASP A O 1
ATOM 723 N N . GLU A 1 92 ? -19.884 3.806 31.864 1.00 60.94 92 GLU A N 1
ATOM 724 C CA . GLU A 1 92 ? -20.084 2.963 33.054 1.00 60.94 92 GLU A CA 1
ATOM 725 C C . GLU A 1 92 ? -20.034 3.752 34.375 1.00 60.94 92 GLU A C 1
ATOM 727 O O . GLU A 1 92 ? -20.661 3.341 35.356 1.00 60.94 92 GLU A O 1
ATOM 732 N N . PHE A 1 93 ? -19.348 4.902 34.401 1.00 53.59 93 PHE A N 1
ATOM 733 C CA . PHE A 1 93 ? -19.202 5.751 35.591 1.00 53.59 93 PHE A CA 1
ATOM 734 C C . PHE A 1 93 ? -20.244 6.883 35.686 1.00 53.59 93 PHE A C 1
ATOM 736 O O . PHE A 1 93 ? -20.350 7.516 36.733 1.00 53.59 93 PHE A O 1
ATOM 743 N N . GLY A 1 94 ? -21.026 7.150 34.631 1.00 58.28 94 GLY A N 1
ATOM 744 C CA . GLY A 1 94 ? -21.996 8.261 34.548 1.00 58.28 94 GLY A CA 1
ATOM 745 C C . GLY A 1 94 ? -23.451 7.888 34.866 1.00 58.28 94 GLY A C 1
ATOM 746 O O . GLY A 1 94 ? -24.377 8.551 34.397 1.00 58.28 94 GLY A O 1
ATOM 747 N N . ARG A 1 95 ? -23.663 6.794 35.604 1.00 58.03 95 ARG A N 1
ATOM 748 C CA . ARG A 1 95 ? -24.906 5.998 35.633 1.00 58.03 95 ARG A CA 1
ATOM 749 C C . ARG A 1 95 ? -26.130 6.650 36.298 1.00 58.03 95 ARG A C 1
ATOM 751 O O . ARG A 1 95 ? -27.208 6.064 36.257 1.00 58.03 95 ARG A O 1
ATOM 758 N N . ASP A 1 96 ? -26.012 7.852 36.856 1.00 57.28 96 ASP A N 1
ATOM 759 C CA . ASP A 1 96 ? -26.991 8.336 37.838 1.00 57.28 96 ASP A CA 1
ATOM 760 C C . ASP A 1 96 ? -28.227 9.064 37.272 1.00 57.28 96 ASP A C 1
ATOM 762 O O . ASP A 1 96 ? -29.096 9.427 38.058 1.00 57.28 96 ASP A O 1
ATOM 766 N N . LEU A 1 97 ? -28.383 9.275 35.950 1.00 54.78 97 LEU A N 1
ATOM 767 C CA . LEU A 1 97 ? -29.498 10.112 35.440 1.00 54.78 97 LEU A CA 1
ATOM 768 C C . LEU A 1 97 ? -29.997 9.859 33.994 1.00 54.78 97 LEU A C 1
ATOM 770 O O . LEU A 1 97 ? -30.458 10.790 33.336 1.00 54.78 97 LEU A O 1
ATOM 774 N N . SER A 1 98 ? -29.959 8.631 33.456 1.00 64.81 98 SER A N 1
ATOM 775 C CA . SER A 1 98 ? -30.509 8.350 32.106 1.00 64.81 98 SER A CA 1
ATOM 776 C C . SER A 1 98 ? -31.708 7.397 32.124 1.00 64.81 98 SER A C 1
ATOM 778 O O . SER A 1 98 ? -31.679 6.364 32.784 1.00 64.81 98 SER A O 1
ATOM 780 N N . THR A 1 99 ? -32.775 7.732 31.388 1.00 76.44 99 THR A N 1
ATOM 781 C CA . THR A 1 99 ? -33.945 6.851 31.228 1.00 76.44 99 THR A CA 1
ATOM 782 C C . THR A 1 99 ? -33.615 5.665 30.320 1.00 76.44 99 THR A C 1
ATOM 784 O O . THR A 1 99 ? -32.777 5.778 29.426 1.00 76.44 99 THR A O 1
ATOM 787 N N . VAL A 1 100 ? -34.322 4.542 30.488 1.00 81.00 100 VAL A N 1
ATOM 788 C CA . VAL A 1 100 ? -34.142 3.323 29.669 1.00 81.00 100 VAL A CA 1
ATOM 789 C C . VAL A 1 100 ? -34.205 3.618 28.165 1.00 81.00 100 VAL A C 1
ATOM 791 O O . VAL A 1 100 ? -33.358 3.146 27.415 1.00 81.00 100 VAL A O 1
ATOM 794 N N . GLN A 1 101 ? -35.144 4.462 27.721 1.00 80.38 101 GLN A N 1
ATOM 795 C CA . GLN A 1 101 ? -35.260 4.846 26.309 1.00 80.38 101 GLN A CA 1
ATOM 796 C C . GLN A 1 101 ? -34.021 5.597 25.795 1.00 80.38 101 GLN A C 1
ATOM 798 O O . GLN A 1 101 ? -33.593 5.382 24.666 1.00 80.38 101 GLN A O 1
ATOM 803 N N . THR A 1 102 ? -33.426 6.459 26.627 1.00 81.62 102 THR A N 1
ATOM 804 C CA . THR A 1 102 ? -32.203 7.194 26.268 1.00 81.62 102 THR A CA 1
ATOM 805 C C . THR A 1 102 ? -31.016 6.244 26.140 1.00 81.62 102 THR A C 1
ATOM 807 O O . THR A 1 102 ? -30.216 6.382 25.217 1.00 81.62 102 THR A O 1
ATOM 810 N N . LEU A 1 103 ? -30.911 5.264 27.043 1.00 79.06 103 LEU A N 1
ATOM 811 C CA . LEU A 1 103 ? -29.877 4.231 26.986 1.00 79.06 103 LEU A CA 1
ATOM 812 C C . LEU A 1 103 ? -30.019 3.364 25.731 1.00 79.06 103 LEU A C 1
ATOM 814 O O . LEU A 1 103 ? -29.025 3.128 25.051 1.00 79.06 103 LEU A O 1
ATOM 818 N N . LEU A 1 104 ? -31.247 2.974 25.377 1.00 82.69 104 LEU A N 1
ATOM 819 C CA . LEU A 1 104 ? -31.510 2.182 24.177 1.00 82.69 104 LEU A CA 1
ATOM 820 C C . LEU A 1 104 ? -31.095 2.929 22.902 1.00 82.69 104 LEU A C 1
ATOM 822 O O . LEU A 1 104 ? -30.330 2.398 22.105 1.00 82.69 104 LEU A O 1
ATOM 826 N N . THR A 1 105 ? -31.504 4.191 22.745 1.00 85.44 105 THR A N 1
ATOM 827 C CA . THR A 1 105 ? -31.117 5.002 21.576 1.00 85.44 105 THR A CA 1
ATOM 828 C C . THR A 1 105 ? -29.602 5.217 21.493 1.00 85.44 105 THR A C 1
ATOM 830 O O . THR A 1 105 ? -29.028 5.199 20.400 1.00 85.44 105 THR A O 1
ATOM 833 N N . LYS A 1 106 ? -28.921 5.397 22.635 1.00 83.25 106 LYS A N 1
ATOM 834 C CA . LYS A 1 106 ? -27.451 5.468 22.670 1.00 83.25 106 LYS A CA 1
ATOM 835 C C . LYS A 1 106 ? -26.814 4.161 22.197 1.00 83.25 106 LYS A C 1
ATOM 837 O O . LYS A 1 106 ? -25.890 4.217 21.389 1.00 83.25 106 LYS A O 1
ATOM 842 N N . GLN A 1 107 ? -27.321 3.015 22.653 1.00 84.19 107 GLN A N 1
ATOM 843 C CA . GLN A 1 107 ? -26.817 1.705 22.245 1.00 84.19 107 GLN A CA 1
ATOM 844 C C . GLN A 1 107 ? -27.036 1.452 20.747 1.00 84.19 107 GLN A C 1
ATOM 846 O O . GLN A 1 107 ? -26.103 1.050 20.061 1.00 84.19 107 GLN A O 1
ATOM 851 N N . GLU A 1 108 ? -28.217 1.766 20.212 1.00 88.62 108 GLU A N 1
ATOM 852 C CA . GLU A 1 108 ? -28.512 1.641 18.776 1.00 88.62 108 GLU A CA 1
ATOM 853 C C . GLU A 1 108 ? -27.576 2.508 17.921 1.00 88.62 108 GLU A C 1
ATOM 855 O O . GLU A 1 108 ? -27.037 2.052 16.913 1.00 88.62 108 GLU A O 1
ATOM 860 N N . THR A 1 109 ? -27.332 3.753 18.345 1.00 88.56 109 THR A N 1
ATOM 861 C CA . THR A 1 109 ? -26.406 4.669 17.655 1.00 88.56 109 THR A CA 1
ATOM 862 C C . THR A 1 109 ? -24.969 4.143 17.713 1.00 88.56 109 THR A C 1
ATOM 864 O O . THR A 1 109 ? -24.229 4.226 16.730 1.00 88.56 109 THR A O 1
ATOM 867 N N . PHE A 1 110 ? -24.563 3.592 18.858 1.00 87.50 110 PHE A N 1
ATOM 868 C CA . PHE A 1 110 ? -23.244 2.995 19.027 1.00 87.50 110 PHE A CA 1
ATOM 869 C C . PHE A 1 110 ? -23.061 1.789 18.098 1.00 87.50 110 PHE A C 1
ATOM 871 O O . PHE A 1 110 ? -22.081 1.747 17.354 1.00 87.50 110 PHE A O 1
ATOM 878 N N . ASP A 1 111 ? -24.028 0.871 18.074 1.00 88.88 111 ASP A N 1
ATOM 879 C CA . ASP A 1 111 ? -24.011 -0.326 17.231 1.00 88.88 111 ASP A CA 1
ATOM 880 C C . ASP A 1 111 ? -24.021 0.023 15.736 1.00 88.88 111 ASP A C 1
ATOM 882 O O . ASP A 1 111 ? -23.252 -0.546 14.961 1.00 88.88 111 ASP A O 1
ATOM 886 N N . ALA A 1 112 ? -24.817 1.014 15.322 1.00 91.31 112 ALA A N 1
ATOM 887 C CA . ALA A 1 112 ? -24.794 1.518 13.949 1.00 91.31 112 ALA A CA 1
ATOM 888 C C . ALA A 1 112 ? -23.409 2.075 13.570 1.00 91.31 112 ALA A C 1
ATOM 890 O O . ALA A 1 112 ? -22.913 1.832 12.468 1.00 91.31 112 ALA A O 1
ATOM 891 N N . GLY A 1 113 ? -22.758 2.782 14.500 1.00 91.44 113 GLY A N 1
ATOM 892 C CA . GLY A 1 113 ? -21.392 3.270 14.328 1.00 91.44 113 GLY A CA 1
ATOM 893 C C . GLY A 1 113 ? -20.359 2.145 14.216 1.00 91.44 113 GLY A C 1
ATOM 894 O O . GLY A 1 113 ? -19.451 2.248 13.392 1.00 91.44 113 GLY A O 1
ATOM 895 N N . LEU A 1 114 ? -20.499 1.073 15.004 1.00 92.12 114 LEU A N 1
ATOM 896 C CA . LEU A 1 114 ? -19.651 -0.118 14.897 1.00 92.12 114 LEU A CA 1
ATOM 897 C C . LEU A 1 114 ? -19.799 -0.778 13.518 1.00 92.12 114 LEU A C 1
ATOM 899 O O . LEU A 1 114 ? -18.795 -1.028 12.857 1.00 92.12 114 LEU A O 1
ATOM 903 N N . LEU A 1 115 ? -21.033 -0.998 13.054 1.00 91.50 115 LEU A N 1
ATOM 904 C CA . LEU A 1 115 ? -21.302 -1.628 11.756 1.00 91.50 115 LEU A CA 1
ATOM 905 C C . LEU A 1 115 ? -20.734 -0.814 10.589 1.00 91.50 115 LEU A C 1
ATOM 907 O O . LEU A 1 115 ? -20.074 -1.364 9.707 1.00 91.50 115 LEU A O 1
ATOM 911 N N . ALA A 1 116 ? -20.946 0.505 10.592 1.00 92.88 116 ALA A N 1
ATOM 912 C CA . ALA A 1 116 ? -20.385 1.385 9.569 1.00 92.88 116 ALA A CA 1
ATOM 913 C C . ALA A 1 116 ? -18.849 1.303 9.546 1.00 92.88 116 ALA A C 1
ATOM 915 O O . ALA A 1 116 ? -18.232 1.182 8.486 1.00 92.88 116 ALA A O 1
ATOM 916 N N . PHE A 1 117 ? -18.228 1.304 10.727 1.00 93.44 117 PHE A N 1
ATOM 917 C CA . PHE A 1 117 ? -16.780 1.235 10.846 1.00 93.44 117 PHE A CA 1
ATOM 918 C C . PHE A 1 117 ? -16.198 -0.130 10.455 1.00 93.44 117 PHE A C 1
ATOM 920 O O . PHE A 1 117 ? -15.105 -0.199 9.888 1.00 93.44 117 PHE A O 1
ATOM 927 N N . GLU A 1 118 ? -16.919 -1.222 10.700 1.00 93.06 118 GLU A N 1
ATOM 928 C CA . GLU A 1 118 ? -16.518 -2.554 10.251 1.00 93.06 118 GLU A CA 1
ATOM 929 C C . GLU A 1 118 ? -16.411 -2.616 8.722 1.00 93.06 118 GLU A C 1
ATOM 931 O O . GLU A 1 118 ? -15.400 -3.070 8.176 1.00 93.06 118 GLU A O 1
ATOM 936 N N . HIS A 1 119 ? -17.421 -2.091 8.029 1.00 90.06 119 HIS A N 1
ATOM 937 C CA . HIS A 1 119 ? -17.456 -2.062 6.571 1.00 90.06 119 HIS A CA 1
ATOM 938 C C . HIS A 1 119 ? -16.384 -1.156 5.958 1.00 90.06 119 HIS A C 1
ATOM 940 O O . HIS A 1 119 ? -15.759 -1.527 4.967 1.00 90.06 119 HIS A O 1
ATOM 946 N N . GLU A 1 120 ? -16.131 0.019 6.531 1.00 90.25 120 GLU A N 1
ATOM 947 C CA . GLU A 1 120 ? -15.202 0.981 5.926 1.00 90.25 120 GLU A CA 1
ATOM 948 C C . GLU A 1 120 ? -13.755 0.834 6.407 1.00 90.25 120 GLU A C 1
ATOM 950 O O . GLU A 1 120 ? -12.816 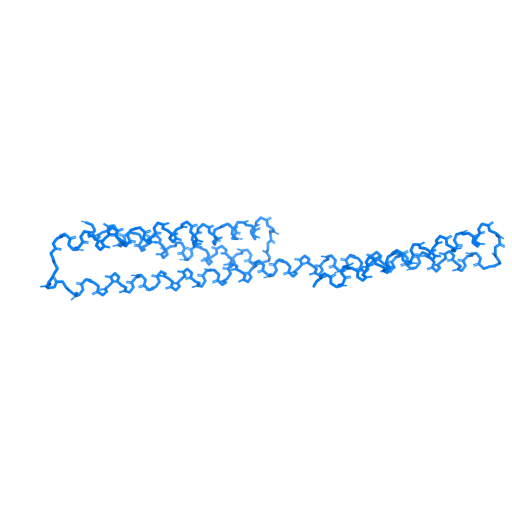0.997 5.625 1.00 90.25 120 GLU A O 1
ATOM 955 N N . GLY A 1 121 ? -13.553 0.542 7.690 1.00 92.75 121 GLY A N 1
ATOM 956 C CA . GLY A 1 121 ? -12.239 0.446 8.320 1.00 92.75 121 GLY A CA 1
ATOM 957 C C . GLY A 1 121 ? -11.690 -0.973 8.279 1.00 92.75 121 GLY A C 1
ATOM 958 O O . GLY A 1 121 ? -10.646 -1.226 7.670 1.00 92.75 121 GLY A O 1
ATOM 959 N N . ILE A 1 122 ? -12.408 -1.910 8.904 1.00 95.44 122 ILE A N 1
ATOM 960 C CA . ILE A 1 122 ? -11.934 -3.286 9.113 1.00 95.44 122 ILE A CA 1
ATOM 961 C C . ILE A 1 122 ? -11.818 -4.054 7.793 1.00 95.44 122 ILE A C 1
ATOM 963 O O . ILE A 1 122 ? -10.788 -4.688 7.531 1.00 95.44 122 ILE A O 1
ATOM 967 N N . GLN A 1 123 ? -12.825 -3.975 6.921 1.00 95.12 123 GLN A N 1
ATOM 968 C CA . GLN A 1 123 ? -12.753 -4.627 5.608 1.00 95.12 123 GLN A CA 1
ATOM 969 C C . GLN A 1 123 ? -11.637 -4.030 4.740 1.00 95.12 123 GLN A C 1
ATOM 971 O O . GLN A 1 123 ? -10.944 -4.769 4.040 1.00 95.12 123 GLN A O 1
ATOM 976 N N . ASN A 1 124 ? -11.393 -2.720 4.836 1.00 95.12 124 ASN A N 1
ATOM 977 C CA . ASN A 1 124 ? -10.343 -2.049 4.072 1.00 95.12 124 ASN A CA 1
ATOM 978 C C . ASN A 1 124 ? -8.939 -2.518 4.484 1.00 95.12 124 ASN A C 1
ATOM 980 O O . ASN A 1 124 ? -8.178 -2.969 3.625 1.00 95.12 124 ASN A O 1
ATOM 984 N N . ILE A 1 125 ? -8.615 -2.509 5.786 1.00 96.75 125 ILE A N 1
ATOM 985 C CA . ILE A 1 125 ? -7.312 -3.015 6.262 1.00 96.75 125 ILE A CA 1
ATOM 986 C C . ILE A 1 125 ? -7.134 -4.503 5.954 1.00 96.75 125 ILE A C 1
ATOM 988 O O . ILE A 1 125 ? -6.021 -4.939 5.667 1.00 96.75 125 ILE A O 1
ATOM 992 N N . THR A 1 126 ? -8.223 -5.279 5.971 1.00 97.25 126 THR A N 1
ATOM 993 C CA . THR A 1 126 ? -8.196 -6.710 5.655 1.00 97.25 126 THR A CA 1
ATOM 994 C C . THR A 1 126 ? -7.887 -6.929 4.179 1.00 97.25 126 THR A C 1
ATOM 996 O O . THR A 1 126 ? -6.959 -7.671 3.869 1.00 97.25 126 THR A O 1
ATOM 999 N N . SER A 1 127 ? -8.566 -6.209 3.282 1.00 97.12 127 SER A N 1
ATOM 1000 C CA . SER A 1 127 ? -8.294 -6.255 1.844 1.00 97.12 127 SER A CA 1
ATOM 1001 C C . SER A 1 127 ? -6.862 -5.825 1.517 1.00 97.12 127 SER A C 1
ATOM 1003 O O . SER A 1 127 ? -6.198 -6.483 0.721 1.00 97.12 127 SER A O 1
ATOM 1005 N N . LEU A 1 128 ? -6.361 -4.743 2.124 1.00 96.38 128 LEU A N 1
ATOM 1006 C CA . LEU A 1 128 ? -4.982 -4.284 1.908 1.00 96.38 128 LEU A CA 1
ATOM 1007 C C . LEU A 1 128 ? -3.960 -5.318 2.390 1.00 96.38 128 LEU A C 1
ATOM 1009 O O . LEU A 1 128 ? -3.005 -5.618 1.676 1.00 96.38 128 LEU A O 1
ATOM 1013 N N . LYS A 1 129 ? -4.186 -5.905 3.572 1.00 97.69 129 LYS A N 1
ATOM 1014 C CA . LYS A 1 129 ? -3.376 -7.017 4.079 1.00 97.69 129 LYS A CA 1
ATOM 1015 C C . LYS A 1 129 ? -3.389 -8.181 3.086 1.00 97.69 129 LYS A C 1
ATOM 1017 O O . LYS A 1 129 ? -2.321 -8.639 2.706 1.00 97.69 129 LYS A O 1
ATOM 1022 N N . ASP A 1 130 ? -4.553 -8.630 2.617 1.00 97.50 130 ASP A N 1
ATOM 1023 C CA . ASP A 1 130 ? -4.647 -9.765 1.685 1.00 97.50 130 ASP A CA 1
ATOM 1024 C C . ASP A 1 130 ? -3.922 -9.494 0.363 1.00 97.50 130 ASP A C 1
ATOM 1026 O O . ASP A 1 130 ? -3.206 -10.363 -0.129 1.00 97.50 130 ASP A O 1
ATOM 1030 N N . GLN A 1 131 ? -4.028 -8.275 -0.171 1.00 96.31 131 GLN A N 1
ATOM 1031 C CA . GLN A 1 131 ? -3.300 -7.863 -1.373 1.00 96.31 131 GLN A CA 1
ATOM 1032 C C . GLN A 1 131 ? -1.779 -7.906 -1.172 1.00 96.31 131 GLN A C 1
ATOM 1034 O O . GLN A 1 131 ? -1.069 -8.453 -2.014 1.00 96.31 131 GLN A O 1
ATOM 1039 N N . LEU A 1 132 ? -1.273 -7.379 -0.052 1.00 96.81 132 LEU A N 1
ATOM 1040 C CA . LEU A 1 132 ? 0.163 -7.372 0.253 1.00 96.81 132 LEU A CA 1
ATOM 1041 C C . LEU A 1 132 ? 0.719 -8.785 0.487 1.00 96.81 132 LEU A C 1
ATOM 1043 O O . LEU A 1 132 ? 1.831 -9.090 0.057 1.00 96.81 132 LEU A O 1
ATOM 1047 N N . ILE A 1 133 ? -0.055 -9.664 1.131 1.00 97.50 133 ILE A N 1
ATOM 1048 C CA . ILE A 1 133 ? 0.335 -11.065 1.336 1.00 97.50 133 ILE A CA 1
ATOM 1049 C C . ILE A 1 133 ? 0.306 -11.841 0.018 1.00 97.50 133 ILE A C 1
ATOM 1051 O O . ILE A 1 133 ? 1.245 -12.579 -0.272 1.00 97.50 133 ILE A O 1
ATOM 1055 N N . ALA A 1 134 ? -0.719 -11.643 -0.815 1.00 95.81 134 ALA A N 1
ATOM 1056 C CA . ALA A 1 134 ? -0.790 -12.257 -2.140 1.00 95.81 134 ALA A CA 1
ATOM 1057 C C . ALA A 1 134 ? 0.357 -11.796 -3.058 1.00 95.81 134 ALA A C 1
ATOM 1059 O O . ALA A 1 134 ? 0.845 -12.576 -3.873 1.00 95.81 134 ALA A O 1
ATOM 1060 N N . ALA A 1 135 ? 0.822 -10.554 -2.893 1.00 93.94 135 ALA A N 1
ATOM 1061 C CA . ALA A 1 135 ? 1.996 -10.018 -3.578 1.00 93.94 135 ALA A CA 1
ATOM 1062 C C . ALA A 1 135 ? 3.338 -10.518 -3.005 1.00 93.94 135 ALA A C 1
ATOM 1064 O O . ALA A 1 135 ? 4.389 -10.177 -3.544 1.00 93.94 135 ALA A O 1
ATOM 1065 N N . ASN A 1 136 ? 3.319 -11.328 -1.938 1.00 94.69 136 ASN A N 1
ATOM 1066 C CA . ASN A 1 136 ? 4.501 -11.809 -1.223 1.00 94.69 136 ASN A CA 1
ATOM 1067 C C . ASN A 1 136 ? 5.422 -10.661 -0.764 1.00 94.69 136 ASN A C 1
ATOM 1069 O O . ASN A 1 136 ? 6.642 -10.735 -0.907 1.00 94.69 136 ASN A O 1
ATOM 1073 N N . HIS A 1 137 ? 4.824 -9.589 -0.229 1.00 95.94 137 HIS A N 1
ATOM 1074 C CA . HIS A 1 137 ? 5.543 -8.411 0.255 1.00 95.94 137 HIS A CA 1
ATOM 1075 C C . HIS A 1 137 ? 6.570 -8.786 1.340 1.00 95.94 137 HIS A C 1
ATOM 1077 O O . HIS A 1 137 ? 6.275 -9.575 2.243 1.00 95.94 137 HIS A O 1
ATOM 1083 N N . ASP A 1 138 ? 7.749 -8.159 1.331 1.00 94.62 138 ASP A N 1
ATOM 1084 C CA . ASP A 1 138 ? 8.867 -8.486 2.236 1.00 94.62 138 ASP A CA 1
ATOM 1085 C C . ASP A 1 138 ? 8.493 -8.396 3.732 1.00 94.62 138 ASP A C 1
ATOM 1087 O O . ASP A 1 138 ? 8.999 -9.134 4.574 1.00 94.62 138 ASP A O 1
ATOM 1091 N N . GLN A 1 139 ? 7.567 -7.497 4.075 1.00 96.19 139 GLN A N 1
ATOM 1092 C CA . GLN A 1 139 ? 7.047 -7.290 5.438 1.00 96.19 139 GLN A CA 1
ATOM 1093 C C . GLN A 1 139 ? 5.815 -8.146 5.789 1.00 96.19 139 GLN A C 1
ATOM 1095 O O . GLN A 1 139 ? 5.104 -7.827 6.741 1.00 96.19 139 GLN A O 1
ATOM 1100 N N . SER A 1 140 ? 5.540 -9.229 5.054 1.00 96.88 140 SER A N 1
ATOM 1101 C CA . SER A 1 140 ? 4.346 -10.074 5.247 1.00 96.88 140 SER A CA 1
ATOM 1102 C C . SER A 1 140 ? 4.105 -10.486 6.706 1.00 96.88 140 SER A C 1
ATOM 1104 O O . SER A 1 140 ? 2.986 -10.392 7.205 1.00 96.88 140 SER A O 1
ATOM 1106 N N . GLN A 1 141 ? 5.158 -10.873 7.433 1.00 96.69 141 GLN A N 1
ATOM 1107 C CA . GLN A 1 141 ? 5.050 -11.261 8.846 1.00 96.69 141 GLN A CA 1
ATOM 1108 C C . GLN A 1 141 ? 4.598 -10.102 9.748 1.00 96.69 141 GLN A C 1
ATOM 1110 O O . GLN A 1 141 ? 3.740 -10.282 10.612 1.00 96.69 141 GLN A O 1
ATOM 1115 N N . ALA A 1 142 ? 5.141 -8.901 9.532 1.00 96.06 142 ALA A N 1
ATOM 1116 C CA . ALA A 1 142 ? 4.766 -7.715 10.296 1.00 96.06 142 ALA A CA 1
ATOM 1117 C C . ALA A 1 142 ? 3.324 -7.280 9.993 1.00 96.06 142 ALA A C 1
ATOM 1119 O O . ALA A 1 142 ? 2.580 -6.948 10.913 1.00 96.06 142 ALA A O 1
ATOM 1120 N N . ILE A 1 143 ? 2.915 -7.348 8.720 1.00 97.62 143 ILE A N 1
ATOM 1121 C CA . ILE A 1 143 ? 1.550 -7.046 8.267 1.00 97.62 143 ILE A CA 1
ATOM 1122 C C . ILE A 1 143 ? 0.541 -7.992 8.928 1.00 97.62 143 ILE A C 1
ATOM 1124 O O . ILE A 1 143 ? -0.449 -7.532 9.494 1.00 97.62 143 ILE A O 1
ATOM 1128 N N . LEU A 1 144 ? 0.808 -9.305 8.902 1.00 97.75 144 LEU A N 1
ATOM 1129 C CA . LEU A 1 144 ? -0.051 -10.317 9.524 1.00 97.75 144 LEU A CA 1
ATOM 1130 C C . LEU A 1 144 ? -0.187 -10.099 11.028 1.00 97.75 144 LEU A C 1
ATOM 1132 O O . LEU A 1 144 ? -1.302 -10.090 11.544 1.00 97.75 144 LEU A O 1
ATOM 1136 N N . LYS A 1 145 ? 0.941 -9.897 11.720 1.00 97.44 145 LYS A N 1
ATOM 1137 C CA . LYS A 1 145 ? 0.941 -9.647 13.162 1.00 97.44 145 LYS A CA 1
ATOM 1138 C C . LYS A 1 145 ? 0.123 -8.405 13.499 1.00 97.44 145 LYS A C 1
ATOM 1140 O O . LYS A 1 145 ? -0.771 -8.475 14.334 1.00 97.44 145 LYS A O 1
ATOM 1145 N N . ARG A 1 146 ? 0.383 -7.292 12.809 1.00 97.06 146 ARG A N 1
ATOM 1146 C CA . ARG A 1 146 ? -0.324 -6.039 13.069 1.00 97.06 146 ARG A CA 1
ATOM 1147 C C . ARG A 1 146 ? -1.822 -6.169 12.812 1.00 97.06 146 ARG A C 1
ATOM 1149 O O . ARG A 1 146 ? -2.617 -5.757 13.646 1.00 97.06 146 ARG A O 1
ATOM 1156 N N . HIS A 1 147 ? -2.217 -6.772 11.691 1.00 97.94 147 HIS A N 1
ATOM 1157 C CA . HIS A 1 147 ? -3.632 -7.017 11.401 1.00 97.94 147 HIS A CA 1
ATOM 1158 C C . HIS A 1 147 ? -4.292 -7.868 12.493 1.00 97.94 147 HIS A C 1
ATOM 1160 O O . HIS A 1 147 ? -5.371 -7.516 12.964 1.00 97.94 147 HIS A O 1
ATOM 1166 N N . ALA A 1 148 ? -3.628 -8.932 12.954 1.00 97.69 148 ALA A N 1
ATOM 1167 C CA . ALA A 1 148 ? -4.140 -9.778 14.029 1.00 97.69 148 ALA A CA 1
ATOM 1168 C C . ALA A 1 148 ? -4.334 -9.006 15.346 1.00 97.69 148 ALA A C 1
ATOM 1170 O O . ALA A 1 148 ? -5.384 -9.148 15.976 1.00 97.69 148 ALA A O 1
ATOM 1171 N N . ASP A 1 149 ? -3.372 -8.160 15.726 1.00 96.25 149 ASP A N 1
ATOM 1172 C CA . ASP A 1 149 ? -3.446 -7.329 16.933 1.00 96.25 149 ASP A CA 1
ATOM 1173 C C . ASP A 1 149 ? -4.637 -6.353 16.865 1.00 96.25 149 ASP A C 1
ATOM 1175 O O . ASP A 1 149 ? -5.429 -6.253 17.808 1.00 96.25 149 ASP A O 1
ATOM 1179 N N . VAL A 1 150 ? -4.830 -5.693 15.717 1.00 95.62 150 VAL A N 1
ATOM 1180 C CA . VAL A 1 150 ? -5.975 -4.799 1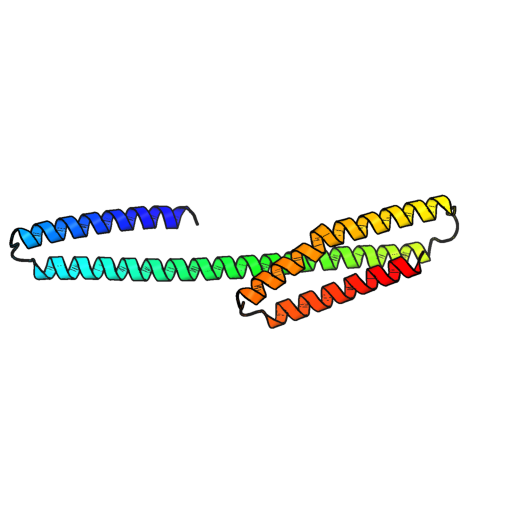5.476 1.00 95.62 150 VAL A CA 1
ATOM 1181 C C . VAL A 1 150 ? -7.302 -5.555 15.547 1.00 95.62 150 VAL A C 1
ATOM 1183 O O . VAL A 1 150 ? -8.230 -5.123 16.233 1.00 95.62 150 VAL A O 1
ATOM 1186 N N . MET A 1 151 ? -7.392 -6.715 14.893 1.00 96.38 151 MET A N 1
ATOM 1187 C CA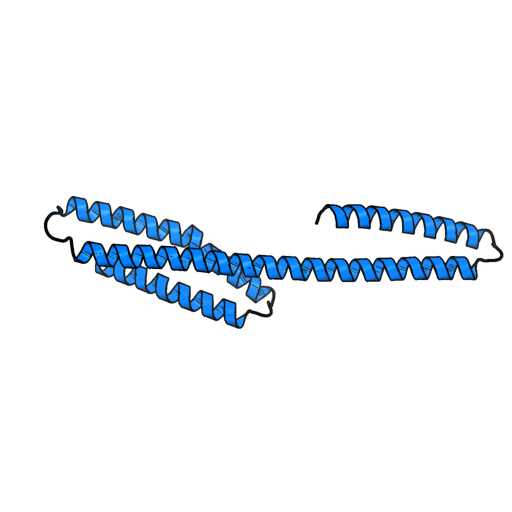 . MET A 1 151 ? -8.601 -7.543 14.902 1.00 96.38 151 MET A CA 1
ATOM 1188 C C . MET A 1 151 ? -8.936 -8.083 16.292 1.00 96.38 151 MET A C 1
ATOM 1190 O O . MET A 1 151 ? -10.113 -8.242 16.616 1.00 96.38 151 MET A O 1
ATOM 1194 N N . ALA A 1 152 ? -7.932 -8.373 17.119 1.00 95.94 152 ALA A N 1
ATOM 1195 C CA . ALA A 1 152 ? -8.146 -8.799 18.496 1.00 95.94 152 ALA A CA 1
ATOM 1196 C C . ALA A 1 152 ? -8.789 -7.681 19.330 1.00 95.94 152 ALA A C 1
ATOM 1198 O O . ALA A 1 152 ? -9.771 -7.934 20.030 1.00 95.94 152 ALA A O 1
ATOM 1199 N N . ARG A 1 153 ? -8.295 -6.439 19.208 1.00 94.12 153 ARG A N 1
ATOM 1200 C CA . ARG A 1 153 ? -8.896 -5.274 19.884 1.00 94.12 153 ARG A CA 1
ATOM 1201 C C . ARG A 1 153 ? -10.305 -4.985 19.374 1.00 94.12 153 ARG A C 1
ATOM 1203 O O . ARG A 1 153 ? -11.205 -4.774 20.177 1.00 94.12 153 ARG A O 1
ATOM 1210 N N . TRP A 1 154 ? -10.521 -5.070 18.061 1.00 94.88 154 TRP A N 1
ATOM 1211 C CA . TRP A 1 154 ? -11.849 -4.928 17.459 1.00 94.88 154 TRP A CA 1
ATOM 1212 C C . TRP A 1 154 ? -12.857 -5.943 18.018 1.00 94.88 154 TRP A C 1
ATOM 1214 O O . TRP A 1 154 ? -13.926 -5.567 18.489 1.00 94.88 154 TRP A O 1
ATOM 1224 N N . LYS A 1 155 ? -12.502 -7.234 18.040 1.00 93.75 155 LYS A N 1
ATOM 1225 C CA . LYS A 1 155 ? -13.369 -8.290 18.590 1.00 93.75 155 LYS A CA 1
ATOM 1226 C C . LYS A 1 155 ? -13.672 -8.084 20.069 1.00 93.75 155 LYS A C 1
ATOM 1228 O O . LYS A 1 155 ? -14.791 -8.344 20.500 1.00 93.75 155 LYS A O 1
ATOM 1233 N N . LYS A 1 156 ? -12.683 -7.622 20.837 1.00 92.94 156 LYS A N 1
ATOM 1234 C CA . LYS A 1 156 ? -12.883 -7.281 22.243 1.00 92.94 156 LYS A CA 1
ATOM 1235 C C . LYS A 1 156 ? -13.888 -6.136 22.393 1.00 92.94 156 LYS A C 1
ATOM 1237 O O . LYS A 1 156 ? -14.820 -6.274 23.170 1.00 92.94 156 LYS A O 1
ATOM 1242 N N . LEU A 1 157 ? -13.748 -5.066 21.609 1.00 91.44 157 LEU A N 1
ATOM 1243 C CA . LEU A 1 157 ? -14.681 -3.936 21.622 1.00 91.44 157 LEU A CA 1
ATOM 1244 C C . LEU A 1 157 ? -16.123 -4.370 21.308 1.00 91.44 157 LEU A C 1
ATOM 1246 O O . LEU A 1 157 ? -17.054 -3.894 21.953 1.00 91.44 157 LEU A O 1
ATOM 1250 N N . LEU A 1 158 ? -16.309 -5.280 20.346 1.00 91.56 158 LEU A N 1
ATOM 1251 C CA . LEU A 1 158 ? -17.626 -5.848 20.041 1.00 91.56 158 LEU A CA 1
ATOM 1252 C C . LEU A 1 158 ? -18.203 -6.618 21.236 1.00 91.56 158 LEU A C 1
ATOM 1254 O O . LEU A 1 158 ? -19.344 -6.373 21.619 1.00 91.56 158 LEU A O 1
ATOM 1258 N N . ALA A 1 159 ? -17.403 -7.483 21.864 1.00 91.19 159 ALA A N 1
ATOM 1259 C CA . ALA A 1 159 ? -17.825 -8.235 23.045 1.00 91.19 159 ALA A CA 1
ATOM 1260 C C . ALA A 1 159 ? -18.173 -7.316 24.232 1.00 91.19 159 ALA A C 1
ATOM 1262 O O . ALA A 1 159 ? -19.194 -7.519 24.886 1.00 91.19 159 ALA A O 1
ATOM 1263 N N . ASP A 1 160 ? -17.363 -6.281 24.472 1.00 87.69 160 ASP A N 1
ATOM 1264 C CA . ASP A 1 160 ? -17.607 -5.275 25.512 1.00 87.69 160 ASP A CA 1
ATOM 1265 C C . ASP A 1 160 ? -18.882 -4.460 25.205 1.00 87.69 160 ASP A C 1
ATOM 1267 O O . ASP A 1 160 ? -19.607 -4.062 26.116 1.00 87.69 160 ASP A O 1
ATOM 1271 N N . SER A 1 161 ? -19.200 -4.224 23.926 1.00 84.75 161 SER A N 1
ATOM 1272 C CA . SER A 1 161 ? -20.457 -3.579 23.529 1.00 84.75 161 SER A CA 1
ATOM 1273 C C . SER A 1 161 ? -21.672 -4.469 23.772 1.00 84.75 161 SER A C 1
ATOM 1275 O O . SER A 1 161 ? -22.660 -4.001 24.334 1.00 84.75 161 SER A O 1
ATOM 1277 N N . ASP A 1 162 ? -21.598 -5.743 23.387 1.00 85.12 162 ASP A N 1
ATOM 1278 C CA . ASP A 1 162 ? -22.704 -6.688 23.550 1.00 85.12 162 ASP A CA 1
ATOM 1279 C C . ASP A 1 162 ? -22.998 -6.988 25.023 1.00 85.12 162 ASP A C 1
ATOM 1281 O O . ASP A 1 162 ? -24.159 -7.130 25.391 1.00 85.12 162 ASP A O 1
ATOM 1285 N N . ALA A 1 163 ? -21.979 -7.006 25.887 1.00 83.19 163 ALA A N 1
ATOM 1286 C CA . ALA A 1 163 ? -22.155 -7.186 27.328 1.00 83.19 163 ALA A CA 1
ATOM 1287 C C . ALA A 1 163 ? -22.911 -6.029 28.019 1.00 83.19 163 ALA A C 1
ATOM 1289 O O . ALA A 1 163 ? -23.328 -6.180 29.168 1.00 83.19 163 ALA A O 1
ATOM 1290 N N . ARG A 1 164 ? -23.070 -4.875 27.353 1.00 73.75 164 ARG A N 1
ATOM 1291 C CA . ARG A 1 164 ? -23.824 -3.717 27.870 1.00 73.75 164 ARG A CA 1
ATOM 1292 C C . ARG A 1 164 ? -25.306 -3.721 27.495 1.00 73.75 164 ARG A C 1
ATOM 1294 O O . ARG A 1 164 ? -26.038 -2.889 28.034 1.00 73.75 164 ARG A O 1
ATOM 1301 N N . LYS A 1 165 ? -25.721 -4.594 26.574 1.00 66.19 165 LYS A N 1
ATOM 1302 C CA . LYS A 1 165 ? -27.128 -4.787 26.191 1.00 66.19 165 LYS A CA 1
ATOM 1303 C C . LYS A 1 165 ? -27.890 -5.510 27.296 1.00 66.19 165 LYS A C 1
ATOM 1305 O O . LYS A 1 165 ? -29.044 -5.102 27.546 1.00 66.19 165 LYS A O 1
#

Sequence (165 aa):
MMTFETDFAAHRDRCADICAAGESLIAAKNHHADSISQRCLQLQNKLESLSNLAARRKARLMDNSAYLQFMWKADVVESWVADKETHIRSDEFGRDLSTVQTLLTKQETFDAGLLAFEHEGIQNITSLKDQLIAANHDQSQAILKRHADVMARWKKLLADSDARK

Organism: Triatoma infestans (NCBI:txid30076)

Secondary structure (DSSP, 8-state):
-HHHHHHHHHHHHHHHHHHHHHHHHHHTT-TTHHHHHHHHHHHHHHHHHHHHHHHHHHHHHHHHHHHHHHHHHHHHHHHHHHHHHHHHHHHHH-TTS--HHHHHHHHHHHHHHHHHHIIIIIHHHHHHHHHHHHTT-TTHHHHHHHHHHHHHHHHHHHHHHHTT-

pLDDT: mean 90.08, std 9.42, range [53.59, 98.12]

Radius of gyration: 29.72 Å; chains: 1; bounding box: 67×25×87 Å

Foldseek 3Di:
DVVCVVVLVVVVVVLVVLLVVLVVCVVVVPPCNVVSVVVSVVSVVVSVVVVVVVVVVVVVVVLVVLVVVLVVLLVVLVVVLVVLVVVLVVVVVVPDDDDPVRVVVVLVVVVVVLVVCCVPRLVVSVVSLVVSVVVVPPCNVVSVVSNVVSVVSSVVSVVSSVVSD

InterPro domains:
  IPR002017 Spectrin repeat [PF00435] (3-61)
  IPR002017 Spectrin repeat [PF00435] (67-165)
  IPR018159 Spectrin/alpha-actinin [SM00150] (68-165)
  IPR018159 Spectrin/alpha-actinin [cd00176] (3-165)